Protein AF-A0A136KDY9-F1 (afdb_monomer_lite)

Radius of gyration: 14.47 Å; chains: 1; bounding box: 30×30×39 Å

Sequence (119 aa):
MKILVVRGAFLNIFEMQSYVPLKEQVDIRAIGSHRPIHTYVGIPTTRFFSPYDLGTIGQSIPLWPQMIRAVANRTIGDPHFLLGLERYVRENGPFDIAHGAETYYGYDLQLAKLKKEGM

Secondary structure (DSSP, 8-state):
-EEEEEEETT--HHHHTTTGGGGGTSEEEEEEESS-S-S--SS-EEEEB-HHHHHHHTTTSTTHHHHHHHHHHHHTS-TT--BTHHHHHHHH---SEEE-S-TTSHHHHHHHHHHHTT-

pLDDT: mean 93.88, std 3.53, range [80.31, 97.75]

Foldseek 3Di:
DAEEEEEEQADDQVVCVVVLVCVVVYHYEYEYAPHHPDPDRNHHYDYFHFLCVQLVVVVVPPCRVVVSQVVCCVPQNGRSAGVCPLVCCVVVDDGPYYHYDDCRHSVVVVVVVSVVVPD

Structure (mmCIF, N/CA/C/O backbone):
data_AF-A0A136KDY9-F1
#
_entry.id   AF-A0A136KDY9-F1
#
loop_
_atom_site.group_PDB
_atom_site.id
_atom_site.type_symbol
_atom_site.label_atom_id
_atom_site.label_alt_id
_atom_site.label_comp_id
_atom_site.label_asym_id
_atom_site.label_entity_id
_atom_site.label_seq_id
_atom_site.pdbx_PDB_ins_code
_atom_site.Cartn_x
_atom_site.Cartn_y
_atom_site.Cartn_z
_atom_site.occupancy
_atom_site.B_iso_or_equiv
_atom_site.auth_seq_id
_atom_site.auth_comp_id
_atom_site.auth_asym_id
_atom_site.auth_atom_id
_atom_site.pdbx_PDB_model_num
ATOM 1 N N . MET A 1 1 ? -12.162 -2.046 15.812 1.00 91.62 1 MET A N 1
ATOM 2 C CA . MET A 1 1 ? -10.771 -1.792 15.402 1.00 91.62 1 MET A CA 1
ATOM 3 C C . MET A 1 1 ? -10.654 -2.029 13.908 1.00 91.62 1 MET A C 1
ATOM 5 O O . MET A 1 1 ? -11.090 -3.086 13.450 1.00 91.62 1 MET A O 1
ATOM 9 N N . LYS A 1 2 ? -10.121 -1.059 13.168 1.00 95.12 2 LYS A N 1
ATOM 10 C CA . LYS A 1 2 ? -9.954 -1.088 11.716 1.00 95.12 2 LYS A CA 1
ATOM 11 C C . LYS A 1 2 ? -8.471 -1.115 11.363 1.00 95.12 2 LYS A C 1
ATOM 13 O O . LYS A 1 2 ? -7.729 -0.202 11.721 1.00 95.12 2 LYS A O 1
ATOM 18 N N . ILE A 1 3 ? -8.046 -2.168 10.674 1.00 96.56 3 ILE A N 1
ATOM 19 C CA . ILE A 1 3 ? -6.649 -2.410 10.317 1.00 96.56 3 ILE A CA 1
ATOM 20 C C . ILE A 1 3 ? -6.488 -2.305 8.804 1.00 96.56 3 ILE A C 1
ATOM 22 O O . ILE A 1 3 ? -7.209 -2.943 8.034 1.00 96.56 3 ILE A O 1
ATOM 26 N N . LEU A 1 4 ? -5.494 -1.537 8.379 1.00 97.12 4 LEU A N 1
ATOM 27 C CA . LEU A 1 4 ? -5.044 -1.472 6.998 1.00 97.12 4 LEU A CA 1
ATOM 28 C C . LEU A 1 4 ? -3.732 -2.247 6.855 1.00 97.12 4 LEU A C 1
ATOM 30 O O . LEU A 1 4 ? -2.758 -1.933 7.531 1.00 97.12 4 LEU A O 1
ATOM 34 N N . VAL A 1 5 ? -3.676 -3.234 5.965 1.00 97.19 5 VAL A N 1
ATOM 35 C CA . VAL A 1 5 ? -2.441 -3.958 5.624 1.00 97.19 5 VAL A CA 1
ATOM 36 C C . VAL A 1 5 ? -2.035 -3.570 4.208 1.00 97.19 5 VAL A C 1
ATOM 38 O O . VAL A 1 5 ? -2.768 -3.848 3.266 1.00 97.19 5 VAL A O 1
ATOM 41 N N . VAL A 1 6 ? -0.886 -2.923 4.030 1.00 97.12 6 VAL A N 1
ATOM 42 C CA . VAL A 1 6 ? -0.428 -2.414 2.729 1.00 97.12 6 VAL A CA 1
ATOM 43 C C . VAL A 1 6 ? 0.809 -3.177 2.280 1.00 97.12 6 VAL A C 1
ATOM 45 O O . VAL A 1 6 ? 1.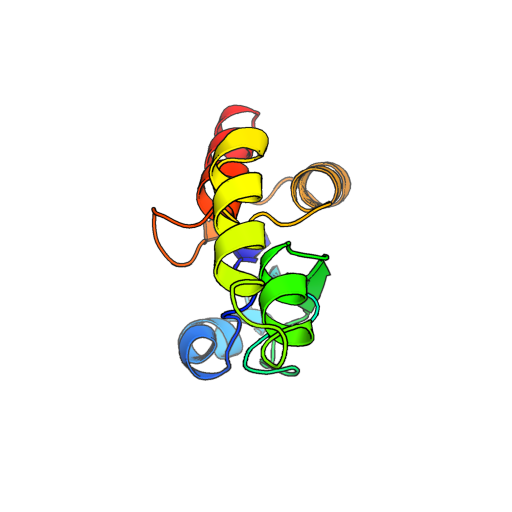818 -3.199 2.981 1.00 97.12 6 VAL A O 1
ATOM 48 N N . ARG A 1 7 ? 0.724 -3.817 1.109 1.00 96.50 7 ARG A N 1
ATOM 49 C CA . ARG A 1 7 ? 1.806 -4.638 0.531 1.00 96.50 7 ARG A CA 1
ATOM 50 C C . ARG A 1 7 ? 2.144 -4.302 -0.923 1.00 96.50 7 ARG A C 1
ATOM 52 O O . ARG A 1 7 ? 3.085 -4.858 -1.480 1.00 96.50 7 ARG A O 1
ATOM 59 N N . GLY A 1 8 ? 1.375 -3.421 -1.567 1.00 95.81 8 GLY A N 1
ATOM 60 C CA . GLY A 1 8 ? 1.619 -3.016 -2.955 1.00 95.81 8 GLY A CA 1
ATOM 61 C C . GLY A 1 8 ? 1.752 -4.216 -3.904 1.00 95.81 8 GLY A C 1
ATOM 62 O O . GLY A 1 8 ? 0.933 -5.137 -3.866 1.00 95.81 8 GLY A O 1
ATOM 63 N N . ALA A 1 9 ? 2.783 -4.210 -4.750 1.00 94.94 9 ALA A N 1
ATOM 64 C CA . ALA A 1 9 ? 3.067 -5.302 -5.687 1.00 94.94 9 ALA A CA 1
ATOM 65 C C . ALA A 1 9 ? 3.453 -6.625 -5.000 1.00 94.94 9 ALA A C 1
ATOM 67 O O . ALA A 1 9 ? 3.382 -7.685 -5.615 1.00 94.94 9 ALA A O 1
ATOM 68 N N . PHE A 1 10 ? 3.820 -6.594 -3.720 1.00 94.88 10 PHE A N 1
ATOM 69 C CA . PHE A 1 10 ? 4.249 -7.773 -2.971 1.00 94.88 10 PHE A CA 1
ATOM 70 C C . PHE A 1 10 ? 3.147 -8.398 -2.123 1.00 94.88 10 PHE A C 1
ATOM 72 O O . PHE A 1 10 ? 3.407 -9.331 -1.368 1.00 94.88 10 PHE A O 1
ATOM 79 N N . LEU A 1 11 ? 1.894 -7.966 -2.302 1.00 95.88 11 LEU A N 1
ATOM 80 C CA . LEU A 1 11 ? 0.750 -8.611 -1.669 1.00 95.88 11 LEU A CA 1
ATOM 81 C C . LEU A 1 11 ? 0.707 -10.104 -2.031 1.00 95.88 11 LEU A C 1
ATOM 83 O O . LEU A 1 11 ? 0.571 -10.478 -3.200 1.00 95.88 11 LEU A O 1
ATOM 87 N N . ASN A 1 12 ? 0.836 -10.958 -1.015 1.00 95.38 12 ASN A N 1
ATOM 88 C CA . ASN A 1 12 ? 0.932 -12.401 -1.187 1.00 95.38 12 ASN A CA 1
ATOM 89 C C . ASN A 1 12 ? 0.234 -13.167 -0.052 1.00 95.38 12 ASN A C 1
ATOM 91 O O . ASN A 1 12 ? 0.065 -12.649 1.046 1.00 95.38 12 ASN A O 1
ATOM 95 N N . ILE A 1 13 ? -0.176 -14.411 -0.316 1.00 96.44 13 ILE A N 1
ATOM 96 C CA . ILE A 1 13 ? -0.908 -15.241 0.654 1.00 96.44 13 ILE A CA 1
ATOM 97 C C . ILE A 1 13 ? -0.087 -15.581 1.905 1.00 96.44 13 ILE A C 1
ATOM 99 O O . ILE A 1 13 ? -0.656 -15.723 2.984 1.00 96.44 13 ILE A O 1
ATOM 103 N N . PHE A 1 14 ? 1.236 -15.693 1.770 1.00 94.94 14 PHE A N 1
ATOM 104 C CA . PHE A 1 14 ? 2.122 -16.145 2.841 1.00 94.94 14 PHE A CA 1
ATOM 105 C C . PHE A 1 14 ? 2.276 -15.077 3.920 1.00 94.94 14 PHE A C 1
ATOM 107 O O . PHE A 1 14 ? 2.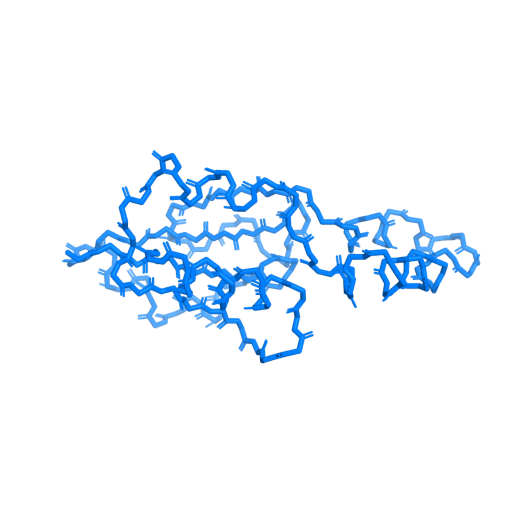163 -15.373 5.103 1.00 94.94 14 PHE A O 1
ATOM 114 N N . GLU A 1 15 ? 2.422 -13.814 3.532 1.00 91.25 15 GLU A N 1
ATOM 115 C CA . GLU A 1 15 ? 2.403 -12.694 4.476 1.00 91.25 15 GLU A CA 1
ATOM 116 C C . GLU A 1 15 ? 1.031 -12.488 5.117 1.00 91.25 15 GLU A C 1
ATOM 118 O O . GLU A 1 15 ? 0.930 -11.943 6.215 1.00 91.25 15 GLU A O 1
ATOM 123 N N . MET A 1 16 ? -0.031 -12.933 4.443 1.00 95.44 16 MET A N 1
ATOM 124 C CA . MET A 1 16 ? -1.403 -12.768 4.909 1.00 95.44 16 MET A CA 1
ATOM 125 C C . MET A 1 16 ? -1.842 -13.868 5.887 1.00 95.44 16 MET A C 1
ATOM 127 O O . MET A 1 16 ? -2.892 -13.730 6.517 1.00 95.44 16 MET A O 1
ATOM 131 N N . GLN A 1 17 ? -1.024 -14.911 6.089 1.00 94.81 17 GLN A N 1
ATOM 132 C CA . GLN A 1 17 ? -1.346 -16.070 6.932 1.00 94.81 17 GLN A CA 1
ATOM 133 C C . GLN A 1 17 ? -1.734 -15.695 8.369 1.00 94.81 17 GLN A C 1
ATOM 135 O O . GLN A 1 17 ? -2.635 -16.302 8.939 1.00 94.81 17 GLN A O 1
ATOM 140 N N . SER A 1 18 ? -1.108 -14.658 8.933 1.00 92.50 18 SER A N 1
ATOM 141 C CA . SER A 1 18 ? -1.387 -14.197 10.298 1.00 92.50 18 SER A CA 1
ATOM 142 C C . SER A 1 18 ? -2.648 -13.336 10.392 1.00 92.50 18 SER A C 1
ATOM 144 O O . SER A 1 18 ? -3.222 -13.202 11.467 1.00 92.50 18 SER A O 1
ATOM 146 N N . TYR A 1 19 ? -3.095 -12.748 9.279 1.00 95.25 19 TYR A N 1
ATOM 147 C CA . TYR A 1 19 ? -4.235 -11.828 9.248 1.00 95.25 19 TYR A CA 1
ATOM 148 C C . TYR A 1 19 ? -5.538 -12.533 8.883 1.00 95.25 19 TYR A C 1
ATOM 150 O O . TYR A 1 19 ? -6.600 -12.149 9.368 1.00 95.25 19 TYR A O 1
ATOM 158 N N . VAL A 1 20 ? -5.482 -13.564 8.033 1.00 96.25 20 VAL A N 1
ATOM 159 C CA . VAL A 1 20 ? -6.678 -14.280 7.565 1.00 96.25 20 VAL A CA 1
ATOM 160 C C . VAL A 1 20 ? -7.530 -14.829 8.720 1.00 96.25 20 VAL A C 1
ATOM 162 O O . VAL A 1 20 ? -8.743 -14.637 8.657 1.00 96.25 20 VAL A O 1
ATOM 165 N N . PRO A 1 21 ? -6.969 -15.431 9.789 1.00 96.31 21 PRO A N 1
ATOM 166 C CA . PRO A 1 21 ? -7.762 -15.879 10.939 1.00 96.31 21 PRO A CA 1
ATOM 167 C C . PRO A 1 21 ? -8.390 -14.733 11.746 1.00 96.31 21 PRO A C 1
ATOM 169 O O . PRO A 1 21 ? -9.393 -14.928 12.426 1.00 96.31 21 PRO A O 1
ATOM 172 N N . LEU A 1 22 ? -7.808 -13.531 11.679 1.00 95.25 22 LEU A N 1
ATOM 173 C CA . LEU A 1 22 ? -8.247 -12.367 12.453 1.00 95.25 22 LEU A CA 1
ATOM 174 C C . LEU A 1 22 ? -9.375 -11.586 11.771 1.00 95.25 22 LEU A C 1
ATOM 176 O O . LEU A 1 22 ? -10.038 -10.790 12.430 1.00 95.25 22 LEU A O 1
ATOM 180 N N . LYS A 1 23 ? -9.630 -11.817 10.478 1.00 92.75 23 LYS A N 1
ATOM 181 C CA . LYS A 1 23 ? -10.631 -11.063 9.701 1.00 92.75 23 LYS A CA 1
ATOM 182 C C . LYS A 1 23 ? -12.062 -11.169 10.242 1.00 92.75 23 LYS A C 1
ATOM 184 O O . LYS A 1 23 ? -12.890 -10.332 9.911 1.00 92.75 23 LYS A O 1
ATOM 189 N N . GLU A 1 24 ? -12.363 -12.208 11.026 1.00 92.50 24 GLU A N 1
ATOM 190 C CA . GLU A 1 24 ? -13.680 -12.378 11.660 1.00 92.50 24 GLU A CA 1
ATOM 191 C C . GLU A 1 24 ? -13.795 -11.630 12.993 1.00 92.50 24 GLU A C 1
ATOM 193 O O . GLU A 1 24 ? -14.894 -11.415 13.494 1.00 92.50 24 GLU A O 1
ATOM 198 N N . GLN A 1 25 ? -12.664 -11.207 13.561 1.00 96.00 25 GLN A N 1
ATOM 199 C CA . GLN A 1 25 ? -12.595 -10.507 14.843 1.00 96.00 25 GLN A CA 1
ATOM 200 C C . GLN A 1 25 ? -12.435 -8.993 14.661 1.00 96.00 25 GLN A C 1
ATOM 202 O O . GLN A 1 25 ? -12.872 -8.217 15.511 1.00 96.00 25 GLN A O 1
ATOM 207 N N . VAL A 1 26 ? -11.787 -8.556 13.576 1.00 96.38 26 VAL A N 1
ATOM 208 C CA . VAL A 1 26 ? -11.457 -7.144 13.317 1.00 96.38 26 VAL A CA 1
ATOM 209 C C . VAL A 1 26 ? -11.621 -6.802 11.833 1.00 96.38 26 VAL A C 1
ATOM 211 O O . VAL A 1 26 ? -11.445 -7.661 10.971 1.00 96.38 26 VAL A O 1
ATOM 214 N N . ASP A 1 27 ? -11.948 -5.544 11.516 1.00 96.12 27 ASP A N 1
ATOM 215 C CA . ASP A 1 27 ? -12.108 -5.093 10.123 1.00 96.12 27 ASP A CA 1
ATOM 216 C C . ASP A 1 27 ? -10.728 -4.896 9.489 1.00 96.12 27 ASP A C 1
ATOM 218 O O . ASP A 1 27 ? -10.076 -3.870 9.698 1.00 96.12 27 ASP A O 1
ATOM 222 N N . ILE A 1 28 ? -10.266 -5.908 8.752 1.00 97.06 28 ILE A N 1
ATOM 223 C CA . ILE A 1 28 ? -8.987 -5.882 8.040 1.00 97.06 28 ILE A CA 1
ATOM 224 C C . ILE A 1 28 ? -9.233 -5.599 6.561 1.00 97.06 28 ILE A C 1
ATOM 226 O O . ILE A 1 28 ? -9.964 -6.323 5.878 1.00 97.06 28 ILE A O 1
ATOM 230 N N . ARG A 1 29 ? -8.544 -4.585 6.037 1.00 96.69 29 ARG A N 1
ATOM 231 C CA . ARG A 1 29 ? -8.475 -4.282 4.604 1.00 96.69 29 ARG A CA 1
ATOM 232 C C . ARG A 1 29 ? -7.046 -4.424 4.112 1.00 96.69 29 ARG A C 1
ATOM 234 O O . ARG A 1 29 ? -6.133 -3.836 4.683 1.00 96.69 29 ARG A O 1
ATOM 241 N N . ALA A 1 30 ? -6.861 -5.175 3.034 1.00 97.25 30 ALA A N 1
ATOM 242 C CA . ALA A 1 30 ? -5.576 -5.287 2.360 1.00 97.25 30 ALA A CA 1
ATOM 243 C C . ALA A 1 30 ? -5.488 -4.283 1.202 1.00 97.25 30 ALA A C 1
ATOM 245 O O . ALA A 1 30 ? -6.457 -4.083 0.469 1.00 97.25 30 ALA A O 1
ATOM 246 N N . ILE A 1 31 ? -4.322 -3.677 1.007 1.00 97.56 31 ILE A N 1
ATOM 247 C CA . ILE A 1 31 ? -4.015 -2.829 -0.141 1.00 97.56 31 ILE A CA 1
ATOM 248 C C . ILE A 1 31 ? -2.875 -3.451 -0.944 1.00 97.56 31 ILE A C 1
ATOM 250 O O . ILE A 1 31 ? -1.784 -3.692 -0.417 1.00 97.56 31 ILE A O 1
ATOM 254 N N . GLY A 1 32 ? -3.124 -3.666 -2.234 1.00 97.44 32 GLY A N 1
ATOM 255 C CA . GLY A 1 32 ? -2.134 -4.136 -3.204 1.00 97.44 32 GLY A CA 1
ATOM 256 C C . GLY A 1 32 ? -1.949 -3.171 -4.374 1.00 97.44 32 GLY A C 1
ATOM 257 O O . GLY A 1 32 ? -2.685 -2.191 -4.512 1.00 97.44 32 GLY A O 1
ATOM 258 N N . SER A 1 33 ? -0.982 -3.464 -5.243 1.00 97.06 33 SER A N 1
ATOM 259 C CA . SER A 1 33 ? -0.918 -2.827 -6.560 1.00 97.06 33 SER A CA 1
ATOM 260 C C . SER A 1 33 ? -1.885 -3.508 -7.535 1.00 97.06 33 SER A C 1
ATOM 262 O O . SER A 1 33 ? -2.561 -4.479 -7.174 1.00 97.06 33 SER A O 1
ATOM 264 N N . HIS A 1 34 ? -1.972 -3.038 -8.780 1.00 96.31 34 HIS A N 1
ATOM 265 C CA . HIS A 1 34 ? -2.756 -3.725 -9.808 1.00 96.31 34 HIS A CA 1
ATOM 266 C C . HIS A 1 34 ? -2.137 -5.058 -10.241 1.00 96.31 34 HIS A C 1
ATOM 268 O O . HIS A 1 34 ? -2.865 -5.927 -10.726 1.00 96.31 34 HIS A O 1
ATOM 274 N N . ARG A 1 35 ? -0.825 -5.243 -10.050 1.00 94.88 35 ARG A N 1
ATOM 275 C CA . ARG A 1 35 ? -0.093 -6.475 -10.375 1.00 94.88 35 ARG A CA 1
ATOM 276 C C . ARG A 1 35 ? 0.622 -7.047 -9.143 1.00 94.88 35 ARG A C 1
ATOM 278 O O . ARG A 1 35 ? 1.851 -7.035 -9.094 1.00 94.88 35 ARG A O 1
ATOM 285 N N . PRO A 1 36 ? -0.133 -7.534 -8.142 1.00 94.69 36 PRO A N 1
ATOM 286 C CA . PRO A 1 36 ? 0.452 -8.167 -6.970 1.00 94.69 36 PRO A CA 1
ATOM 287 C C . PRO A 1 36 ? 0.996 -9.567 -7.300 1.00 94.69 36 PRO A C 1
ATOM 289 O O . PRO A 1 36 ? 0.589 -10.167 -8.296 1.00 94.69 36 PRO A O 1
ATOM 292 N N . ILE A 1 37 ? 1.831 -10.129 -6.417 1.00 93.94 37 ILE A N 1
ATOM 293 C CA . ILE A 1 37 ? 2.269 -11.538 -6.491 1.00 93.94 37 ILE A CA 1
ATOM 294 C C . ILE A 1 37 ? 1.058 -12.485 -6.498 1.00 93.94 37 ILE A C 1
ATOM 296 O O . ILE A 1 37 ? 0.998 -13.404 -7.313 1.00 93.94 37 ILE A O 1
ATOM 300 N N . HIS A 1 38 ? 0.078 -12.255 -5.616 1.00 95.19 38 HIS A N 1
ATOM 301 C CA . HIS A 1 38 ? -1.166 -13.027 -5.584 1.00 95.19 38 HIS A CA 1
ATOM 302 C C . HIS A 1 38 ? -2.397 -12.130 -5.689 1.00 95.19 38 HIS A C 1
ATOM 304 O O . HIS A 1 38 ? -2.512 -11.095 -5.033 1.00 95.19 38 HIS A O 1
ATOM 310 N N . THR A 1 39 ? -3.370 -12.564 -6.489 1.00 89.38 39 THR A N 1
ATOM 311 C CA . THR A 1 39 ? -4.630 -11.839 -6.678 1.00 89.38 39 THR A CA 1
ATOM 312 C C . THR A 1 39 ? -5.594 -12.048 -5.512 1.00 89.38 39 THR A C 1
ATOM 314 O O . THR A 1 39 ? -6.262 -11.103 -5.094 1.00 89.38 39 THR A O 1
ATOM 317 N N . TYR A 1 40 ? -5.663 -13.252 -4.952 1.00 93.88 40 TYR A N 1
ATOM 318 C CA . TYR A 1 40 ? -6.509 -13.560 -3.804 1.00 93.88 40 TYR A CA 1
ATOM 319 C C . TYR A 1 40 ? -5.659 -13.853 -2.569 1.00 93.88 40 TYR A C 1
ATOM 321 O O . TYR A 1 40 ? -4.749 -14.673 -2.636 1.00 93.88 40 TYR A O 1
ATOM 329 N N . VAL A 1 41 ? -5.981 -13.204 -1.444 1.00 95.69 41 VAL A N 1
ATOM 330 C CA . VAL A 1 41 ? -5.258 -13.359 -0.166 1.00 95.69 41 VAL A CA 1
ATOM 331 C C . VAL A 1 41 ? -6.160 -13.600 1.046 1.00 95.69 41 VAL A C 1
ATOM 333 O O . VAL A 1 41 ? -5.748 -13.412 2.184 1.00 95.69 41 VAL A O 1
ATOM 336 N N . GLY A 1 42 ? -7.420 -13.983 0.827 1.00 95.19 42 GLY A N 1
ATOM 337 C CA . GLY A 1 42 ? -8.352 -14.302 1.917 1.00 95.19 42 GLY A CA 1
ATOM 338 C C . GLY A 1 42 ? -8.898 -13.105 2.710 1.00 95.19 42 GLY A C 1
ATOM 339 O O . GLY A 1 42 ? -9.741 -13.316 3.585 1.00 95.19 42 GLY A O 1
ATOM 340 N N . ILE A 1 43 ? -8.470 -11.878 2.384 1.00 95.81 43 ILE A N 1
ATOM 341 C CA . ILE A 1 43 ? -8.891 -10.606 2.999 1.00 95.81 43 ILE A CA 1
ATOM 342 C C . ILE A 1 43 ? -9.445 -9.659 1.920 1.00 95.81 43 ILE A C 1
ATOM 344 O O . ILE A 1 43 ? -8.894 -9.625 0.811 1.00 95.81 43 ILE A O 1
ATOM 348 N N . PRO A 1 44 ? -10.506 -8.870 2.205 1.00 95.69 44 PRO A N 1
ATOM 349 C CA . PRO A 1 44 ? -10.988 -7.841 1.288 1.00 95.69 44 PRO A CA 1
ATOM 350 C C . PRO A 1 44 ? -9.854 -6.906 0.853 1.00 95.69 44 PRO A C 1
ATOM 352 O O . PRO A 1 44 ? -9.196 -6.284 1.688 1.00 95.69 44 PRO A O 1
ATOM 355 N N . THR A 1 45 ? -9.621 -6.828 -0.457 1.00 96.56 45 THR A N 1
ATOM 356 C CA . THR A 1 45 ? -8.452 -6.151 -1.028 1.00 96.56 45 THR A CA 1
ATOM 357 C C . THR A 1 45 ? -8.869 -5.023 -1.964 1.00 96.56 45 THR A C 1
ATOM 359 O O . THR A 1 45 ? -9.636 -5.255 -2.898 1.00 96.56 45 THR A O 1
ATOM 362 N N . THR A 1 46 ? -8.304 -3.834 -1.764 1.00 96.88 46 THR A N 1
ATOM 363 C CA . THR A 1 46 ? -8.375 -2.713 -2.713 1.00 96.88 46 THR A CA 1
ATOM 364 C C . THR A 1 46 ? -7.034 -2.595 -3.430 1.00 96.88 46 THR A C 1
ATOM 366 O O . THR A 1 46 ? -5.981 -2.822 -2.833 1.00 96.88 46 THR A O 1
ATOM 369 N N . ARG A 1 47 ? -7.049 -2.272 -4.725 1.00 97.31 47 ARG A N 1
ATOM 370 C CA . ARG A 1 47 ? -5.827 -2.179 -5.529 1.00 97.31 47 ARG A CA 1
ATOM 371 C C . ARG A 1 47 ? -5.667 -0.795 -6.126 1.00 97.31 47 ARG A C 1
ATOM 373 O O . ARG A 1 47 ? -6.647 -0.196 -6.558 1.00 97.31 47 ARG A O 1
ATOM 380 N N . PHE A 1 48 ? -4.425 -0.335 -6.167 1.00 97.75 48 PHE A N 1
ATOM 381 C CA . PHE A 1 48 ? -4.047 0.929 -6.781 1.00 97.75 48 PHE A CA 1
ATOM 382 C C . PHE A 1 48 ? -2.975 0.710 -7.830 1.00 97.75 48 PHE A C 1
ATOM 384 O O . PHE A 1 48 ? -2.220 -0.257 -7.782 1.00 97.75 48 PHE A O 1
ATOM 391 N N . PHE A 1 49 ? -2.867 1.649 -8.758 1.00 96.81 49 PHE A N 1
ATOM 392 C CA . PHE A 1 49 ? -1.722 1.667 -9.644 1.00 96.81 49 PHE A CA 1
ATOM 393 C C . PHE A 1 49 ? -0.454 2.020 -8.862 1.00 96.81 49 PHE A C 1
ATOM 395 O O . PHE A 1 49 ? -0.436 2.971 -8.072 1.00 96.81 49 PHE A O 1
ATOM 402 N N . SER A 1 50 ? 0.612 1.283 -9.144 1.00 96.50 50 SER A N 1
ATOM 403 C CA . SER A 1 50 ? 1.965 1.574 -8.696 1.00 96.50 50 SER A CA 1
ATOM 404 C C . SER A 1 50 ? 2.882 1.737 -9.908 1.00 96.50 50 SER A C 1
ATOM 406 O O . SER A 1 50 ? 2.770 0.951 -10.848 1.00 96.50 50 SER A O 1
ATOM 408 N N . PRO A 1 51 ? 3.833 2.686 -9.927 1.00 95.56 51 PRO A N 1
ATOM 409 C CA . PRO A 1 51 ? 4.847 2.731 -10.981 1.00 95.56 51 PRO A CA 1
ATOM 410 C C . PRO A 1 51 ? 5.614 1.415 -11.141 1.00 95.56 51 PRO A C 1
ATOM 412 O O . PRO A 1 51 ? 6.011 1.078 -12.255 1.00 95.56 51 PRO A O 1
ATOM 415 N N . TYR A 1 52 ? 5.751 0.623 -10.075 1.00 94.56 52 TYR A N 1
ATOM 416 C CA . TYR A 1 52 ? 6.277 -0.738 -10.150 1.00 94.56 52 TYR A CA 1
ATOM 417 C C . TYR A 1 52 ? 5.523 -1.610 -11.172 1.00 94.56 52 TYR A C 1
ATOM 419 O O . TYR A 1 52 ? 6.148 -2.372 -11.914 1.00 94.56 52 TYR A O 1
ATOM 427 N N . ASP A 1 53 ? 4.202 -1.433 -11.307 1.00 94.19 53 ASP A N 1
ATOM 428 C CA . ASP A 1 53 ? 3.383 -2.149 -12.290 1.00 94.19 53 ASP A CA 1
ATOM 429 C C . ASP A 1 53 ? 3.871 -1.872 -13.729 1.00 94.19 53 ASP A C 1
ATOM 431 O O . ASP A 1 53 ? 3.902 -2.792 -14.547 1.00 94.19 53 ASP A O 1
ATOM 435 N N . LEU A 1 54 ? 4.343 -0.655 -14.045 1.00 92.12 54 LEU A N 1
ATOM 436 C CA . LEU A 1 54 ? 4.916 -0.331 -15.365 1.00 92.12 54 LEU A CA 1
ATOM 437 C C . LEU A 1 54 ? 6.229 -1.060 -15.629 1.00 92.12 54 LEU A C 1
ATOM 439 O O . LEU A 1 54 ? 6.470 -1.497 -16.757 1.00 92.12 54 LEU A O 1
ATOM 443 N N . GLY A 1 55 ? 7.068 -1.198 -14.601 1.00 87.06 55 GLY A N 1
ATOM 444 C CA . GLY A 1 55 ? 8.317 -1.951 -14.691 1.00 87.06 55 GLY A CA 1
ATOM 445 C C . GLY A 1 55 ? 8.063 -3.410 -15.070 1.00 87.06 55 GLY A C 1
ATOM 446 O O . GLY A 1 55 ? 8.802 -3.970 -15.875 1.00 87.06 55 GLY A O 1
ATOM 447 N N . THR A 1 56 ? 6.972 -4.002 -14.571 1.00 84.69 56 THR A N 1
ATOM 448 C CA . THR A 1 56 ? 6.579 -5.373 -14.939 1.00 84.69 56 THR A CA 1
ATOM 449 C C . THR A 1 56 ? 6.043 -5.503 -16.368 1.00 84.69 56 THR A C 1
ATOM 451 O O . THR A 1 56 ? 6.189 -6.559 -16.972 1.00 84.69 56 THR A O 1
ATOM 454 N N . ILE A 1 57 ? 5.428 -4.455 -16.930 1.00 86.12 57 ILE A N 1
ATOM 455 C CA . ILE A 1 57 ? 4.858 -4.485 -18.290 1.00 86.12 57 ILE A CA 1
ATOM 456 C C . ILE A 1 57 ? 5.957 -4.463 -19.351 1.00 86.12 57 ILE A C 1
ATOM 458 O O . ILE A 1 57 ? 5.894 -5.211 -20.321 1.00 86.12 57 ILE A O 1
ATOM 462 N N . GLY A 1 58 ? 6.957 -3.605 -19.172 1.00 81.56 58 GLY A N 1
ATOM 463 C CA . GLY A 1 58 ? 8.017 -3.404 -20.157 1.00 81.56 58 GLY A CA 1
ATOM 464 C C . GLY A 1 58 ? 9.272 -4.226 -19.888 1.00 81.56 58 GLY A C 1
ATOM 465 O O . GLY A 1 58 ? 10.350 -3.775 -20.252 1.00 81.56 58 GLY A O 1
ATOM 466 N N . GLN A 1 59 ? 9.181 -5.399 -19.246 1.00 80.31 59 GLN A N 1
ATOM 467 C CA . GLN A 1 59 ? 10.372 -6.224 -18.967 1.00 80.31 59 GLN A CA 1
ATOM 468 C C . GLN A 1 59 ? 11.114 -6.669 -20.237 1.00 80.31 59 GLN A C 1
ATOM 470 O O . GLN A 1 59 ? 12.311 -6.929 -20.183 1.00 80.31 59 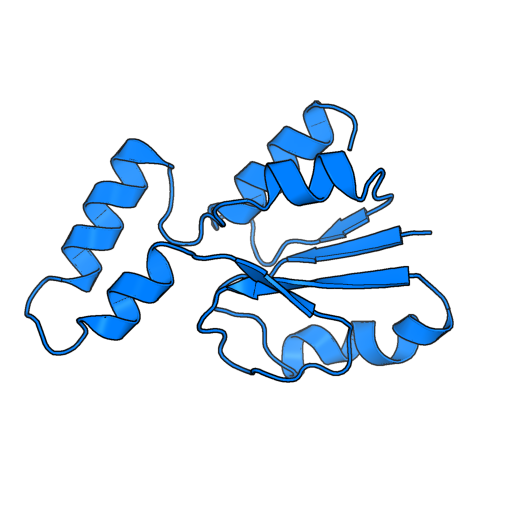GLN A O 1
ATOM 475 N N . SER A 1 60 ? 10.425 -6.725 -21.379 1.00 86.44 60 SER A N 1
ATOM 476 C CA . SER A 1 60 ? 11.032 -7.005 -22.684 1.00 86.44 60 SER A CA 1
ATOM 477 C C . SER A 1 60 ? 11.803 -5.819 -23.274 1.00 86.44 60 SER A C 1
ATOM 479 O O . SER A 1 60 ? 12.571 -6.005 -24.215 1.00 86.44 60 SER A O 1
ATOM 481 N N . ILE A 1 61 ? 11.610 -4.605 -22.748 1.00 89.75 61 ILE A N 1
ATOM 482 C CA . ILE A 1 61 ? 12.268 -3.389 -23.222 1.00 89.75 61 ILE A CA 1
ATOM 483 C C . ILE A 1 61 ? 13.552 -3.187 -22.404 1.00 89.75 61 ILE A C 1
ATOM 485 O O . ILE A 1 61 ? 13.475 -3.022 -21.180 1.00 89.75 61 ILE A O 1
ATOM 489 N N . PRO A 1 62 ? 14.737 -3.155 -23.045 1.00 90.81 62 PRO A N 1
ATOM 490 C CA . PRO A 1 62 ? 15.988 -2.889 -22.348 1.00 90.81 62 PRO A CA 1
ATOM 491 C C . PRO A 1 62 ? 15.908 -1.595 -21.536 1.00 90.81 62 PRO A C 1
ATOM 493 O O . PRO A 1 62 ? 15.409 -0.578 -22.012 1.00 90.81 62 PRO A O 1
ATOM 496 N N . LEU A 1 63 ? 16.416 -1.631 -20.306 1.00 91.94 63 LEU A N 1
ATOM 497 C CA . LEU A 1 63 ? 16.477 -0.492 -19.383 1.00 91.94 63 LEU A CA 1
ATOM 498 C C . LEU A 1 63 ? 15.142 0.046 -18.848 1.00 91.94 63 LEU A C 1
ATOM 500 O O . LEU A 1 63 ? 15.158 0.874 -17.935 1.00 91.94 63 LEU A O 1
ATOM 504 N N . TRP A 1 64 ? 13.990 -0.441 -19.314 1.00 92.75 64 TRP A N 1
ATOM 505 C CA . TRP A 1 64 ? 12.690 0.110 -18.925 1.00 92.75 64 TRP A CA 1
ATOM 506 C C . TRP A 1 64 ? 12.418 0.080 -17.411 1.00 92.75 64 TRP A C 1
ATOM 508 O O . TRP A 1 64 ? 12.111 1.136 -16.849 1.00 92.75 64 TRP A O 1
ATOM 518 N N . PRO A 1 65 ? 12.611 -1.044 -16.686 1.00 90.50 65 PRO A N 1
ATOM 519 C CA . PRO A 1 65 ? 12.413 -1.052 -15.235 1.00 90.50 65 PRO A CA 1
ATOM 520 C C . PRO A 1 65 ? 13.371 -0.099 -14.505 1.00 90.50 65 PRO A C 1
ATOM 522 O O . PRO A 1 65 ? 12.988 0.535 -13.519 1.00 90.50 65 PRO A O 1
ATOM 525 N N . GLN A 1 66 ? 14.607 0.044 -15.001 1.00 93.56 66 GLN A N 1
ATOM 526 C CA . GLN A 1 66 ? 15.589 0.964 -14.424 1.00 93.56 66 GLN A CA 1
ATOM 527 C C . GLN A 1 66 ? 15.194 2.426 -14.654 1.00 93.56 66 GLN A C 1
ATOM 529 O O . GLN A 1 66 ? 15.329 3.235 -13.737 1.00 93.56 66 GLN A O 1
ATOM 534 N N . MET A 1 67 ? 14.659 2.764 -15.831 1.00 94.00 67 MET A N 1
ATOM 535 C CA . MET A 1 67 ? 14.150 4.103 -16.134 1.00 94.00 67 MET A CA 1
ATOM 536 C C . MET A 1 67 ? 12.958 4.465 -15.248 1.00 94.00 67 MET A C 1
ATOM 538 O O . MET A 1 67 ? 12.964 5.531 -14.634 1.00 94.00 67 MET A O 1
ATOM 542 N N . ILE A 1 68 ? 11.975 3.567 -15.116 1.00 94.38 68 ILE A N 1
ATOM 543 C CA . ILE A 1 68 ? 10.818 3.777 -14.235 1.00 94.38 68 ILE A CA 1
ATOM 544 C C . ILE A 1 68 ? 11.273 4.009 -12.792 1.00 94.38 68 ILE A C 1
ATOM 546 O O . ILE A 1 68 ? 10.845 4.978 -12.164 1.00 94.38 68 ILE A O 1
ATOM 550 N N . ARG A 1 69 ? 12.197 3.184 -12.285 1.00 93.56 69 ARG A N 1
ATOM 551 C CA . ARG A 1 69 ? 12.774 3.367 -10.946 1.00 93.56 69 ARG A CA 1
ATOM 552 C C . ARG A 1 69 ? 13.514 4.699 -10.818 1.00 93.56 69 ARG A C 1
ATOM 554 O O . ARG A 1 69 ? 13.327 5.404 -9.834 1.00 93.56 69 ARG A O 1
ATOM 561 N N . ALA A 1 70 ? 14.331 5.070 -11.803 1.00 94.88 70 ALA A N 1
ATOM 562 C CA . ALA A 1 70 ? 15.099 6.314 -11.778 1.00 94.88 70 ALA A CA 1
ATOM 563 C C . ALA A 1 70 ? 14.208 7.565 -11.780 1.00 94.88 70 ALA A C 1
ATOM 565 O O . ALA A 1 70 ? 14.555 8.559 -11.138 1.00 94.88 70 ALA A O 1
ATOM 566 N N . VAL A 1 71 ? 13.077 7.522 -12.490 1.00 95.06 71 VAL A N 1
ATOM 567 C CA . VAL A 1 71 ? 12.073 8.593 -12.482 1.00 95.06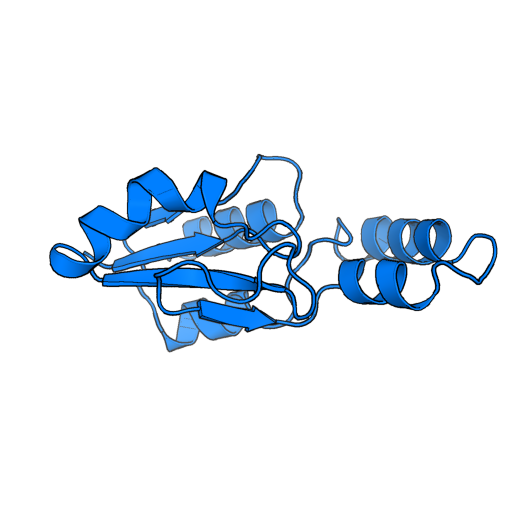 71 VAL A CA 1
ATOM 568 C C . VAL A 1 71 ? 11.338 8.612 -11.146 1.00 95.06 71 VAL A C 1
ATOM 570 O O . VAL A 1 71 ? 11.320 9.650 -10.490 1.00 95.06 71 VAL A O 1
ATOM 573 N N . ALA A 1 72 ? 10.797 7.473 -10.703 1.00 94.62 72 ALA A N 1
ATOM 574 C CA . ALA A 1 72 ? 10.028 7.386 -9.463 1.00 94.62 72 ALA A CA 1
ATOM 575 C C . ALA A 1 72 ? 10.843 7.837 -8.242 1.00 94.62 72 ALA A C 1
ATOM 577 O O . ALA A 1 72 ? 10.358 8.638 -7.446 1.00 94.62 72 ALA A O 1
ATOM 578 N N . ASN A 1 73 ? 12.109 7.424 -8.145 1.00 94.00 73 ASN A N 1
ATOM 579 C CA . ASN A 1 73 ? 12.990 7.815 -7.044 1.00 94.00 73 ASN A CA 1
ATOM 580 C C . ASN A 1 73 ? 13.226 9.330 -6.964 1.00 94.00 73 ASN A C 1
ATOM 582 O O . ASN A 1 73 ? 13.474 9.856 -5.883 1.00 94.00 73 ASN A O 1
ATOM 586 N N . ARG A 1 74 ? 13.157 10.043 -8.095 1.00 93.81 74 ARG A N 1
ATOM 587 C CA . ARG A 1 74 ? 13.343 11.500 -8.141 1.00 93.81 74 ARG A CA 1
ATOM 588 C C . ARG A 1 74 ? 12.054 12.284 -7.926 1.00 93.81 74 ARG A C 1
ATOM 590 O O . ARG A 1 74 ? 12.130 13.424 -7.485 1.00 93.81 74 ARG A O 1
ATOM 597 N N . THR A 1 75 ? 10.898 11.717 -8.266 1.00 92.88 75 THR A N 1
ATOM 598 C CA . THR A 1 75 ? 9.619 12.443 -8.227 1.00 92.88 75 THR A CA 1
ATOM 599 C C . THR A 1 75 ? 8.789 12.113 -6.994 1.00 92.88 75 THR A C 1
ATOM 601 O O . THR A 1 75 ? 8.302 13.017 -6.323 1.00 92.88 75 THR A O 1
ATOM 604 N N . ILE A 1 76 ? 8.629 10.828 -6.688 1.00 90.88 76 ILE A N 1
ATOM 605 C CA . ILE A 1 76 ? 7.714 10.323 -5.652 1.00 90.88 76 ILE A CA 1
ATOM 606 C C . ILE A 1 76 ? 8.428 9.493 -4.575 1.00 90.88 76 ILE A C 1
ATOM 608 O O . ILE A 1 76 ? 7.796 9.033 -3.627 1.00 90.88 76 ILE A O 1
ATOM 612 N N . GLY A 1 77 ? 9.744 9.318 -4.708 1.00 90.19 77 GLY A N 1
ATOM 613 C CA . GLY A 1 77 ? 10.628 8.669 -3.742 1.00 90.19 77 GLY A CA 1
ATOM 614 C C . GLY A 1 77 ? 10.920 7.201 -4.043 1.00 90.19 77 GLY A C 1
ATOM 615 O O . GLY A 1 77 ? 12.069 6.791 -3.917 1.00 90.19 77 GLY A O 1
ATOM 616 N N . ASP A 1 78 ? 9.929 6.424 -4.486 1.00 94.44 78 ASP A N 1
ATOM 617 C CA . ASP A 1 78 ? 10.097 4.990 -4.756 1.00 94.44 78 ASP A CA 1
ATOM 618 C C . ASP A 1 78 ? 9.004 4.456 -5.712 1.00 94.44 78 ASP A C 1
ATOM 620 O O . ASP A 1 78 ? 7.853 4.902 -5.641 1.00 94.44 78 ASP A O 1
ATOM 624 N N . PRO A 1 79 ? 9.315 3.513 -6.626 1.00 95.06 79 PRO A N 1
ATOM 625 C CA . PRO A 1 79 ? 8.338 2.956 -7.559 1.00 95.06 79 PRO A CA 1
ATOM 626 C C . PRO A 1 79 ? 7.196 2.165 -6.916 1.00 95.06 79 PRO A C 1
ATOM 628 O O . PRO A 1 79 ? 6.187 2.001 -7.592 1.00 95.06 79 PRO A O 1
ATOM 631 N N . HIS A 1 80 ? 7.293 1.697 -5.665 1.00 96.12 80 HIS A N 1
ATOM 632 C CA . HIS A 1 80 ? 6.182 1.025 -4.978 1.00 96.12 80 HIS A CA 1
ATOM 633 C C . HIS A 1 80 ? 5.114 1.993 -4.460 1.00 96.12 80 HIS A C 1
ATOM 635 O O . HIS A 1 80 ? 4.101 1.538 -3.935 1.00 96.12 80 HIS A O 1
ATOM 641 N N . PHE A 1 81 ? 5.278 3.308 -4.627 1.00 96.44 81 PHE A N 1
ATOM 642 C CA . PHE A 1 81 ? 4.239 4.286 -4.304 1.00 96.44 81 PHE A CA 1
ATOM 643 C C . PHE A 1 81 ? 2.878 3.890 -4.905 1.00 96.44 81 PHE A C 1
ATOM 645 O O . PHE A 1 81 ? 2.798 3.458 -6.059 1.00 96.44 81 PHE A O 1
ATOM 652 N N . LEU A 1 82 ? 1.804 4.052 -4.131 1.00 97.62 82 LEU A N 1
ATOM 653 C CA . LEU A 1 82 ? 0.443 3.681 -4.521 1.00 97.62 82 LEU A CA 1
ATOM 654 C C . LEU A 1 82 ? -0.390 4.933 -4.805 1.00 97.62 82 LEU A C 1
ATOM 656 O O . LEU A 1 82 ? -0.749 5.689 -3.894 1.00 97.62 82 LEU A O 1
ATOM 660 N N . LEU A 1 83 ? -0.721 5.148 -6.082 1.00 96.75 83 LEU A N 1
ATOM 661 C CA . LEU A 1 83 ? -1.533 6.285 -6.515 1.00 96.75 83 LEU A CA 1
ATOM 662 C C . LEU A 1 83 ? -2.980 6.117 -6.034 1.00 96.75 83 LEU A C 1
ATOM 664 O O . LEU A 1 83 ? -3.713 5.262 -6.524 1.00 96.75 83 LEU A O 1
ATOM 668 N N . GLY A 1 84 ? -3.393 6.963 -5.090 1.00 96.50 84 GLY A N 1
ATOM 669 C CA . GLY A 1 84 ? -4.740 6.948 -4.510 1.00 96.50 84 GLY A CA 1
ATOM 670 C C . GLY A 1 84 ? -4.822 6.380 -3.093 1.00 96.50 84 GLY A C 1
ATOM 671 O O . GLY A 1 84 ? -5.862 6.551 -2.461 1.00 96.50 84 GLY A O 1
ATOM 672 N N . LEU A 1 85 ? -3.736 5.806 -2.551 1.00 96.94 85 LEU A N 1
ATOM 673 C CA . LEU A 1 85 ? -3.708 5.290 -1.174 1.00 96.94 85 LEU A CA 1
ATOM 674 C C . LEU A 1 85 ? -4.093 6.367 -0.150 1.00 96.94 85 LEU A C 1
ATOM 676 O O . LEU A 1 85 ? -4.956 6.139 0.691 1.00 96.94 85 LEU A O 1
ATOM 680 N N . GLU A 1 86 ? -3.503 7.558 -0.249 1.00 95.81 86 GLU A N 1
ATOM 681 C CA . GLU A 1 86 ? -3.782 8.658 0.683 1.00 95.81 86 GLU A CA 1
ATOM 682 C C . GLU A 1 86 ? -5.240 9.119 0.630 1.00 95.81 86 GLU A C 1
ATOM 684 O O . GLU A 1 86 ? -5.867 9.339 1.663 1.00 95.81 86 GLU A O 1
ATOM 689 N N . ARG A 1 87 ? -5.804 9.234 -0.579 1.00 96.50 87 ARG A N 1
ATOM 690 C CA . ARG A 1 87 ? -7.214 9.586 -0.770 1.00 96.50 87 ARG A CA 1
ATOM 691 C C . ARG A 1 87 ? -8.123 8.518 -0.168 1.00 96.50 87 ARG A C 1
ATOM 693 O O . ARG A 1 87 ? -9.026 8.854 0.589 1.00 96.50 87 ARG A O 1
ATOM 700 N N . TYR A 1 88 ? -7.846 7.247 -0.456 1.00 97.06 88 TYR A N 1
ATOM 701 C CA . TYR A 1 88 ? -8.599 6.125 0.094 1.00 97.06 88 TYR A CA 1
ATOM 702 C C . TYR A 1 88 ? -8.587 6.135 1.619 1.00 97.06 88 TYR A C 1
ATOM 704 O O . TYR A 1 88 ? -9.639 5.969 2.231 1.00 97.06 88 TYR A O 1
ATOM 712 N N . VAL A 1 89 ? -7.425 6.368 2.233 1.00 96.00 89 VAL A N 1
ATOM 713 C CA . VAL A 1 89 ? -7.302 6.457 3.689 1.00 96.00 89 VAL A CA 1
ATOM 714 C C . VAL A 1 89 ? -8.148 7.592 4.255 1.00 96.00 89 VAL A C 1
ATOM 716 O O . VAL A 1 89 ? -8.855 7.373 5.231 1.00 96.00 89 VAL A O 1
ATOM 719 N N . ARG A 1 90 ? -8.122 8.780 3.645 1.00 94.25 90 ARG A N 1
ATOM 720 C CA . ARG A 1 90 ? -8.924 9.923 4.111 1.00 94.25 90 ARG A CA 1
ATOM 721 C C . ARG A 1 90 ? -10.431 9.680 3.967 1.00 94.25 90 ARG A C 1
ATOM 723 O O . ARG A 1 90 ? -11.191 10.091 4.832 1.00 94.25 90 ARG A O 1
ATOM 730 N N . GLU A 1 91 ? -10.860 8.996 2.907 1.00 95.19 91 GLU A N 1
ATOM 731 C CA . GLU A 1 91 ? -12.280 8.702 2.646 1.00 95.19 91 GLU A CA 1
ATOM 732 C C . GLU A 1 91 ? -12.814 7.499 3.445 1.00 95.19 91 GLU A C 1
ATOM 734 O O . GLU A 1 91 ? -14.006 7.432 3.729 1.00 95.19 91 GLU A O 1
ATOM 739 N N . ASN A 1 92 ? -11.953 6.539 3.800 1.00 93.56 92 ASN A N 1
ATOM 740 C CA . ASN A 1 92 ? -12.346 5.280 4.447 1.00 93.56 92 ASN A CA 1
ATOM 741 C C . ASN A 1 92 ? -11.816 5.138 5.882 1.00 93.56 92 ASN A C 1
ATOM 743 O O . ASN A 1 92 ? -12.064 4.108 6.510 1.00 93.56 92 ASN A O 1
ATOM 747 N N . GLY A 1 93 ? -11.058 6.111 6.383 1.00 85.56 93 GLY A N 1
ATOM 748 C CA . GLY A 1 93 ? -10.521 6.140 7.742 1.00 85.56 93 GLY A CA 1
ATOM 749 C C . GLY A 1 93 ? -11.532 6.634 8.787 1.00 85.56 93 GLY A C 1
ATOM 750 O O . GLY A 1 93 ? -12.710 6.815 8.469 1.00 85.56 93 GLY A O 1
ATOM 751 N N . PRO A 1 94 ? -11.087 6.858 10.037 1.00 89.44 94 PRO A N 1
ATOM 752 C CA . PRO A 1 94 ? -9.729 6.615 10.543 1.00 89.44 94 PRO A CA 1
ATOM 753 C C . PRO A 1 94 ? -9.396 5.115 10.641 1.00 89.44 94 PRO A C 1
ATOM 755 O O . PRO A 1 94 ? -10.290 4.272 10.748 1.00 89.44 94 PRO A O 1
ATOM 758 N N . PHE A 1 95 ? -8.108 4.778 10.564 1.00 95.12 95 PHE A N 1
ATOM 759 C CA . PHE A 1 95 ? -7.613 3.407 10.726 1.00 95.12 95 PHE A CA 1
ATOM 760 C C . PHE A 1 95 ? -6.790 3.339 12.007 1.00 95.12 95 PHE A C 1
ATOM 762 O O . PHE A 1 95 ? -5.811 4.060 12.153 1.00 95.12 95 PHE A O 1
ATOM 769 N N . ASP A 1 96 ? -7.134 2.430 12.917 1.00 95.44 96 ASP A N 1
ATOM 770 C CA . ASP A 1 96 ? -6.422 2.312 14.194 1.00 95.44 96 ASP A CA 1
ATOM 771 C C . ASP A 1 96 ? -4.969 1.856 13.985 1.00 95.44 96 ASP A C 1
ATOM 773 O O . ASP A 1 96 ? -4.049 2.310 14.669 1.00 95.44 96 ASP A O 1
ATOM 777 N N . ILE A 1 97 ? -4.760 0.954 13.018 1.00 95.06 97 ILE A N 1
ATOM 778 C CA . ILE A 1 97 ? -3.456 0.380 12.677 1.00 95.06 97 ILE A CA 1
ATOM 779 C C . ILE A 1 97 ? -3.292 0.385 11.159 1.00 95.06 97 ILE A C 1
ATOM 781 O O . ILE A 1 97 ? -4.136 -0.140 10.434 1.00 95.06 97 ILE A O 1
ATOM 785 N N . ALA A 1 98 ? -2.161 0.904 10.685 1.00 95.88 98 ALA A N 1
ATOM 786 C CA . ALA A 1 98 ? -1.702 0.722 9.316 1.00 95.88 98 ALA A CA 1
ATOM 787 C C . ALA A 1 98 ? -0.373 -0.039 9.326 1.00 95.88 98 ALA A C 1
ATOM 789 O O . ALA A 1 98 ? 0.607 0.419 9.910 1.00 95.88 98 ALA A O 1
ATOM 790 N N . HIS A 1 99 ? -0.349 -1.210 8.697 1.00 95.56 99 HIS A N 1
ATOM 791 C CA . HIS A 1 99 ? 0.803 -2.096 8.653 1.00 95.56 99 HIS A CA 1
ATOM 792 C C . HIS A 1 99 ? 1.352 -2.195 7.230 1.00 95.56 99 HIS A C 1
ATOM 794 O O . HIS A 1 99 ? 0.734 -2.811 6.357 1.00 95.56 99 HIS A O 1
ATOM 800 N N . GLY A 1 100 ? 2.509 -1.579 7.003 1.00 94.50 100 GLY A N 1
ATOM 801 C CA . GLY A 1 100 ? 3.287 -1.734 5.777 1.00 94.50 100 GLY A CA 1
ATOM 802 C C . GLY A 1 100 ? 4.251 -2.921 5.847 1.00 94.50 100 GLY A C 1
ATOM 803 O O . GLY A 1 100 ? 4.269 -3.656 6.839 1.00 94.50 100 GLY A O 1
ATOM 804 N N . ALA A 1 101 ? 4.957 -3.197 4.749 1.00 90.12 101 ALA A N 1
ATOM 805 C CA . ALA A 1 101 ? 5.772 -4.409 4.601 1.00 90.12 101 ALA A CA 1
ATOM 806 C C . ALA A 1 101 ? 7.171 -4.232 5.188 1.00 90.12 101 ALA A C 1
ATOM 808 O O . ALA A 1 101 ? 7.587 -5.021 6.031 1.00 90.12 101 ALA A O 1
ATOM 809 N N . GLU A 1 102 ? 7.868 -3.183 4.757 1.00 86.19 102 GLU A N 1
ATOM 810 C CA . GLU A 1 102 ? 9.225 -2.854 5.179 1.00 86.19 102 GLU A CA 1
ATOM 811 C C . GLU A 1 102 ? 9.439 -1.348 5.074 1.00 86.19 102 GLU A C 1
ATOM 813 O O . GLU A 1 102 ? 8.864 -0.686 4.223 1.00 86.19 102 GLU A O 1
ATOM 818 N N . THR A 1 103 ? 10.345 -0.786 5.863 1.00 86.88 103 THR A N 1
ATOM 819 C CA . THR A 1 103 ? 10.513 0.672 5.980 1.00 86.88 103 THR A CA 1
ATOM 820 C C . THR A 1 103 ? 11.060 1.382 4.736 1.00 86.88 103 THR A C 1
ATOM 822 O O . THR A 1 103 ? 11.208 2.604 4.761 1.00 86.88 103 THR A O 1
ATOM 825 N N . TYR A 1 104 ? 11.372 0.659 3.657 1.00 89.25 104 TYR A N 1
ATOM 826 C CA . TYR A 1 104 ? 11.984 1.231 2.458 1.00 89.25 104 TYR A CA 1
ATOM 827 C C . TYR A 1 104 ? 11.008 1.489 1.300 1.00 89.25 104 TYR A C 1
ATOM 829 O O . TYR A 1 104 ? 11.369 2.216 0.373 1.00 89.25 104 TYR A O 1
ATOM 837 N N . TYR A 1 105 ? 9.795 0.925 1.320 1.00 94.62 105 TYR A N 1
ATOM 838 C CA . TYR A 1 105 ? 8.857 1.088 0.207 1.00 94.62 105 TYR A CA 1
ATOM 839 C C . TYR A 1 105 ? 8.174 2.456 0.214 1.00 94.62 105 TYR A C 1
ATOM 841 O O . TYR A 1 105 ? 7.877 3.036 1.262 1.00 94.62 105 TYR A O 1
ATOM 849 N N . GLY A 1 106 ? 7.828 2.957 -0.974 1.00 94.50 106 GLY A N 1
ATOM 850 C CA . GLY A 1 106 ? 7.151 4.247 -1.121 1.00 94.50 106 GLY A CA 1
ATOM 851 C C . GLY A 1 106 ? 5.828 4.338 -0.356 1.00 94.50 106 GLY A C 1
ATOM 852 O O . GLY A 1 106 ? 5.520 5.386 0.212 1.00 94.50 106 GLY A O 1
ATOM 853 N N . TYR A 1 107 ? 5.067 3.241 -0.281 1.00 95.62 107 TYR A N 1
ATOM 854 C CA . TYR A 1 107 ? 3.816 3.217 0.479 1.00 95.62 107 TYR A CA 1
ATOM 855 C C . TYR A 1 107 ? 4.019 3.277 1.998 1.00 95.62 107 TYR A C 1
ATOM 857 O O . TYR A 1 107 ? 3.151 3.806 2.684 1.00 95.62 107 TYR A O 1
ATOM 865 N N . ASP A 1 108 ? 5.153 2.830 2.542 1.00 95.06 108 ASP A N 1
ATOM 866 C CA . ASP A 1 108 ? 5.456 2.975 3.972 1.00 95.06 108 ASP A CA 1
ATOM 867 C C . ASP A 1 108 ? 5.659 4.449 4.342 1.00 95.06 108 ASP A C 1
ATOM 869 O O . ASP A 1 108 ? 5.132 4.926 5.350 1.00 95.06 108 ASP A O 1
ATOM 873 N N . LEU A 1 109 ? 6.314 5.221 3.467 1.00 94.19 109 LEU A N 1
ATOM 874 C CA . LEU A 1 109 ? 6.392 6.676 3.611 1.00 94.19 109 LEU A CA 1
ATOM 875 C C . LEU A 1 109 ? 5.003 7.333 3.529 1.00 94.19 109 LEU A C 1
ATOM 877 O O . LEU A 1 109 ? 4.727 8.263 4.292 1.00 94.19 109 LEU A O 1
ATOM 881 N N . GLN A 1 110 ? 4.125 6.866 2.631 1.00 95.31 110 GLN A N 1
ATOM 882 C CA . GLN A 1 110 ? 2.739 7.353 2.555 1.00 95.31 110 GLN A CA 1
ATOM 883 C C . GLN A 1 110 ? 1.998 7.098 3.874 1.00 95.31 110 GLN A C 1
ATOM 885 O O . GLN A 1 110 ? 1.385 8.017 4.417 1.00 95.31 110 GLN A O 1
ATOM 890 N N . LEU A 1 111 ? 2.103 5.889 4.433 1.00 95.75 111 LEU A N 1
ATOM 891 C CA . LEU A 1 111 ? 1.485 5.539 5.713 1.00 95.75 111 LEU A CA 1
ATOM 892 C C . LEU A 1 111 ? 2.026 6.380 6.873 1.00 95.75 111 LEU A C 1
ATOM 894 O O . LEU A 1 111 ? 1.241 6.873 7.683 1.00 95.75 111 LEU A O 1
ATOM 898 N N . ALA A 1 112 ? 3.340 6.599 6.940 1.00 94.56 112 ALA A N 1
ATOM 899 C CA . ALA A 1 112 ? 3.953 7.425 7.978 1.00 94.56 112 ALA A CA 1
ATOM 900 C C . ALA A 1 112 ? 3.463 8.883 7.924 1.00 94.56 112 ALA A C 1
ATOM 902 O O . ALA A 1 112 ? 3.158 9.481 8.960 1.00 94.56 112 ALA A O 1
ATOM 903 N N . LYS A 1 113 ? 3.338 9.454 6.718 1.00 94.56 113 LYS A N 1
ATOM 904 C CA . LYS A 1 113 ? 2.778 10.801 6.516 1.00 94.56 113 LYS A CA 1
ATOM 905 C C . LYS A 1 113 ? 1.315 10.872 6.938 1.00 94.56 113 LYS A C 1
ATOM 907 O O . LYS A 1 113 ? 0.957 11.757 7.705 1.00 94.56 113 LYS A O 1
ATOM 912 N N . LEU A 1 114 ? 0.502 9.905 6.518 1.00 95.19 114 LEU A N 1
ATOM 913 C CA . LEU A 1 114 ? -0.904 9.822 6.914 1.00 95.19 114 LEU A CA 1
ATOM 914 C C . LEU A 1 114 ? -1.047 9.701 8.436 1.00 95.19 114 LEU A C 1
ATOM 916 O O . LEU A 1 114 ? -1.892 10.370 9.023 1.00 95.19 114 LEU A O 1
ATOM 920 N N . LYS A 1 115 ? -0.177 8.927 9.101 1.00 94.31 115 LYS A N 1
ATOM 921 C CA . LYS A 1 115 ? -0.194 8.813 10.564 1.00 94.31 115 LYS A CA 1
ATOM 922 C C . LYS A 1 115 ? 0.111 10.147 11.243 1.00 94.31 115 LYS A C 1
ATOM 924 O O . LYS A 1 115 ? -0.538 10.503 12.222 1.00 94.31 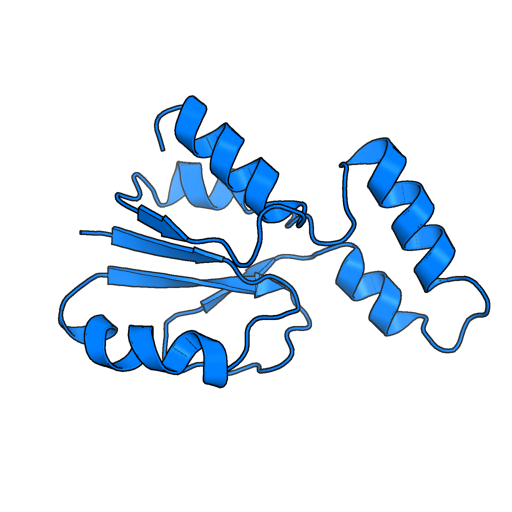115 LYS A O 1
ATOM 929 N N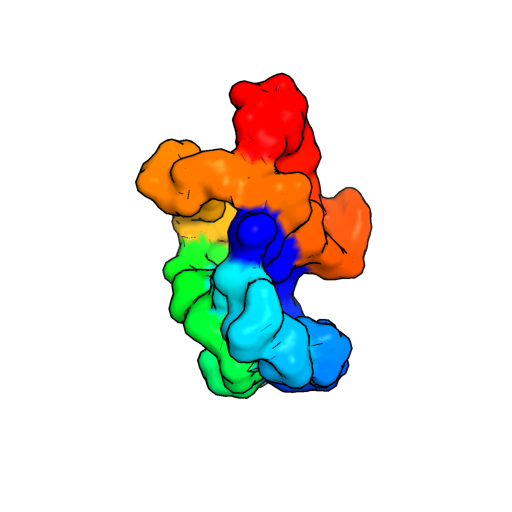 . LYS A 1 116 ? 1.067 10.907 10.701 1.00 94.25 116 LYS A N 1
ATOM 930 C CA . LYS A 1 116 ? 1.384 12.266 11.165 1.00 94.25 116 LYS A CA 1
ATOM 931 C C . LYS A 1 116 ? 0.209 13.237 10.973 1.00 94.25 116 LYS A C 1
ATOM 933 O O . LYS A 1 116 ? 0.061 14.158 11.768 1.00 94.25 116 LYS A O 1
ATOM 938 N N . GLU A 1 117 ? -0.611 13.029 9.946 1.00 92.00 117 GLU A N 1
ATOM 939 C CA . GLU A 1 117 ? -1.817 13.820 9.649 1.00 92.00 117 GLU A CA 1
ATOM 940 C C . GLU A 1 117 ? -3.043 13.427 10.492 1.00 92.00 117 GLU A C 1
ATOM 942 O O . GLU A 1 117 ? -4.086 14.066 10.376 1.00 92.00 117 GLU A O 1
ATOM 947 N N . GLY A 1 118 ? -2.931 12.416 11.359 1.00 87.12 118 GLY A N 1
ATOM 948 C CA . GLY A 1 118 ? -4.026 11.978 12.228 1.00 87.12 118 GLY A CA 1
ATOM 949 C C . GLY A 1 118 ? -4.853 10.816 11.679 1.00 87.12 118 GLY A C 1
ATOM 950 O O . GLY A 1 118 ? -5.979 10.629 12.135 1.00 87.12 118 GLY A O 1
ATOM 951 N N . MET A 1 119 ? -4.305 10.040 10.731 1.00 81.50 119 MET A N 1
ATOM 952 C CA . MET A 1 119 ? -4.820 8.698 10.426 1.00 81.50 119 MET A CA 1
ATOM 953 C C . MET A 1 119 ? -4.831 7.801 11.667 1.00 81.50 119 MET A C 1
ATOM 955 O O . MET A 1 119 ? -3.814 7.747 12.412 1.00 81.50 119 MET A O 1
#